Protein AF-A0A9D9Q438-F1 (afdb_monomer)

Secondary structure (DSSP, 8-state):
---EEEE-SSEEEEEEPTT-BSS--SSS-BHHHHHHHHHHHTT-----EESS---TT--EEEEEESSHHHHHHHHHHHHHT----------SS--SSSEEEEEEEEEEETTTTEEEEE-TT-TT-EEEEEEEE----

Mean predicted aligned error: 6.04 Å

Foldseek 3Di:
DAQFPDDDQWKTKGWQDAQAWDADDPDCRHRLNVNLVVQVVVVHQSQWAFLDTDDNRDTGIGMITRDPVSSVVSNVCCVPVNDPDDDDDDDPDDDPDQKDKDKFWWAQDPVVRDIDTDDPPPPRTDIDIDIDGHDDD

pLDDT: mean 89.6, std 8.96, range [40.0, 97.81]

Solvent-accessible surface area (backbone atoms only — not comparable to full-atom values): 8268 Å² total; per-residue (Å²): 134,83,41,71,75,48,72,62,87,48,38,33,36,30,53,38,52,62,72,32,33,47,51,84,56,95,59,67,66,13,46,51,53,52,43,28,55,56,30,48,77,71,75,41,87,56,59,71,33,69,43,61,77,56,55,38,80,45,58,44,84,41,57,30,13,47,41,73,67,39,22,55,54,49,33,46,44,47,73,76,75,48,69,97,77,87,80,91,78,92,70,91,78,79,76,94,52,60,56,51,70,52,73,48,27,36,25,76,40,80,89,76,74,39,78,39,85,44,54,88,85,40,90,76,39,42,85,44,79,43,80,45,78,57,84,85,135

Radius of gyration: 17.48 Å; Cα contacts (8 Å, |Δi|>4): 219; chains: 1; bounding box: 44×29×45 Å

Nearest PDB structures (foldseek):
  1xpi-assembly2_B  TM=7.329E-01  e=2.250E-06  Escherichia coli
  2i82-assembly2_B  TM=7.456E-01  e=2.057E-05  Escherichia coli
  7aoi-assembly1_XP  TM=6.850E-01  e=1.003E-05  Trypanosoma brucei
  7am2-assembly1_BZ  TM=7.126E-01  e=1.034E-04  Leishmania tarentolae
  5vbb-assembly1_A  TM=7.786E-01  e=4.895E-04  Homo sapiens

Structure (mmCIF, N/CA/C/O backbone):
data_AF-A0A9D9Q438-F1
#
_entry.id   AF-A0A9D9Q438-F1
#
loop_
_atom_site.group_PDB
_atom_site.id
_atom_site.type_symbol
_atom_site.label_atom_id
_atom_site.label_alt_id
_atom_site.label_comp_id
_atom_site.label_asym_id
_atom_site.label_entity_id
_atom_site.label_seq_id
_atom_site.pdbx_PDB_ins_code
_atom_site.Cartn_x
_atom_site.Cartn_y
_atom_site.Cartn_z
_atom_site.occupancy
_atom_site.B_iso_or_equiv
_atom_site.auth_seq_id
_atom_site.auth_comp_id
_atom_site.auth_asym_id
_atom_site.auth_atom_id
_atom_site.pdbx_PDB_model_num
ATOM 1 N N . MET A 1 1 ? -15.100 14.180 0.410 1.00 69.12 1 MET A N 1
ATOM 2 C CA . MET A 1 1 ? -14.838 13.137 -0.605 1.00 69.12 1 MET A CA 1
ATOM 3 C C . MET A 1 1 ? -14.527 11.857 0.153 1.00 69.12 1 MET A C 1
ATOM 5 O O . MET A 1 1 ? -13.768 11.949 1.107 1.00 69.12 1 MET A O 1
ATOM 9 N N . SER A 1 2 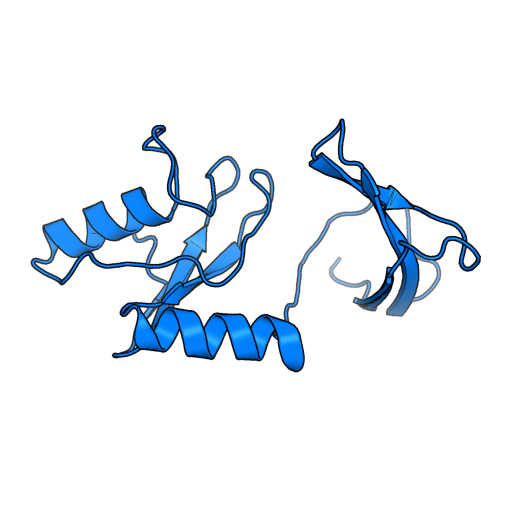? -15.168 10.735 -0.177 1.00 90.12 2 SER A N 1
ATOM 10 C CA . SER A 1 2 ? -14.919 9.451 0.500 1.00 90.12 2 SER A CA 1
ATOM 11 C C . SER A 1 2 ? -13.649 8.807 -0.057 1.00 90.12 2 SER A C 1
ATOM 13 O O . SER A 1 2 ? -13.426 8.848 -1.268 1.00 90.12 2 SER A O 1
ATOM 15 N N . TYR A 1 3 ? -12.812 8.248 0.817 1.00 96.00 3 TYR A N 1
ATOM 16 C CA . TYR A 1 3 ? -11.650 7.446 0.423 1.00 96.00 3 TYR A CA 1
ATOM 17 C C . TYR A 1 3 ? -11.996 5.959 0.368 1.00 96.00 3 TYR A C 1
ATOM 19 O O . TYR A 1 3 ? -11.281 5.184 -0.263 1.00 96.00 3 TYR A O 1
ATOM 27 N N . THR A 1 4 ? -13.082 5.546 1.019 1.00 97.19 4 THR A N 1
ATOM 28 C CA . THR A 1 4 ? -13.526 4.154 1.066 1.00 97.19 4 THR A CA 1
ATOM 29 C C . THR A 1 4 ? -14.286 3.784 -0.208 1.00 97.19 4 THR A C 1
ATOM 31 O O . THR A 1 4 ? -15.350 4.322 -0.488 1.00 97.19 4 THR A O 1
ATOM 34 N N . VAL A 1 5 ? -13.768 2.818 -0.967 1.00 97.50 5 VAL A N 1
ATOM 35 C CA . VAL A 1 5 ? -14.407 2.297 -2.189 1.00 97.50 5 VAL A CA 1
ATOM 36 C C . VAL A 1 5 ? -15.319 1.114 -1.869 1.00 97.50 5 VAL A C 1
ATOM 38 O O . VAL A 1 5 ? -16.444 1.037 -2.350 1.00 97.50 5 VAL A O 1
ATOM 41 N N . ALA A 1 6 ? -14.839 0.179 -1.047 1.00 96.75 6 ALA A N 1
ATOM 42 C CA . ALA A 1 6 ? -15.590 -0.996 -0.612 1.00 96.75 6 ALA A CA 1
ATOM 43 C C . ALA A 1 6 ? -15.044 -1.504 0.725 1.00 96.75 6 ALA A C 1
ATOM 45 O O . ALA A 1 6 ? -13.882 -1.275 1.054 1.00 96.75 6 ALA A O 1
ATOM 46 N N . LYS A 1 7 ? -15.853 -2.226 1.501 1.00 96.25 7 LYS A N 1
ATOM 47 C CA . LYS A 1 7 ? -15.397 -2.859 2.746 1.00 96.25 7 LYS A CA 1
ATOM 48 C C . LYS A 1 7 ? -16.189 -4.115 3.072 1.00 96.25 7 LYS A C 1
ATOM 50 O O . LYS A 1 7 ? -17.379 -4.205 2.791 1.00 96.25 7 LYS A O 1
ATOM 55 N N . CYS A 1 8 ? -15.524 -5.059 3.720 1.00 95.44 8 CYS A N 1
ATOM 56 C CA . CYS A 1 8 ? -16.123 -6.236 4.337 1.00 95.44 8 CYS A CA 1
ATOM 57 C C . CYS A 1 8 ? -15.611 -6.366 5.779 1.00 95.44 8 CYS A C 1
ATOM 59 O O . CYS A 1 8 ? -15.021 -5.431 6.323 1.00 95.44 8 CYS A O 1
ATOM 61 N N . ARG A 1 9 ? -15.844 -7.506 6.437 1.00 93.81 9 ARG A N 1
ATOM 62 C CA . ARG A 1 9 ? -15.374 -7.733 7.813 1.00 93.81 9 ARG A CA 1
ATOM 63 C C . ARG A 1 9 ? -13.845 -7.723 7.931 1.00 93.81 9 ARG A C 1
ATOM 65 O O . ARG A 1 9 ? -13.324 -7.209 8.912 1.00 93.81 9 ARG A O 1
ATOM 72 N N . GLU A 1 10 ? -13.139 -8.291 6.955 1.00 95.25 10 GLU A N 1
ATOM 73 C CA . GLU A 1 10 ? -11.685 -8.502 7.034 1.00 95.25 10 GLU A CA 1
ATOM 74 C C . GLU A 1 10 ? -10.869 -7.407 6.330 1.00 95.25 10 GLU A C 1
ATOM 76 O O . GLU A 1 10 ? -9.746 -7.124 6.750 1.00 95.25 10 GLU A O 1
ATOM 81 N N . ALA A 1 11 ? -11.427 -6.766 5.299 1.00 96.44 11 ALA A N 1
ATOM 82 C CA . ALA A 1 11 ? -10.705 -5.845 4.425 1.00 96.44 11 ALA A CA 1
ATOM 83 C C . ALA A 1 11 ? -11.511 -4.584 4.083 1.00 96.44 11 ALA A C 1
ATOM 85 O O . ALA A 1 11 ? -12.744 -4.576 4.108 1.00 96.44 11 ALA A O 1
ATOM 86 N N . LEU A 1 12 ? -10.788 -3.527 3.730 1.00 97.81 12 LEU A N 1
ATOM 87 C CA . LEU A 1 12 ? -11.287 -2.269 3.197 1.00 97.81 12 LEU A CA 1
ATOM 88 C C . LEU A 1 12 ? -10.458 -1.903 1.962 1.00 97.81 12 LEU A C 1
ATOM 90 O O . LEU A 1 12 ? -9.230 -1.938 1.996 1.00 97.81 12 LEU A O 1
ATOM 94 N N . ILE A 1 13 ? -11.136 -1.554 0.876 1.00 97.31 13 ILE A N 1
ATOM 95 C CA . ILE A 1 13 ? -10.539 -1.036 -0.351 1.00 97.31 13 ILE A CA 1
ATOM 96 C C . ILE A 1 13 ? -10.621 0.484 -0.293 1.00 97.31 13 ILE A C 1
ATOM 98 O O . ILE A 1 13 ? -11.718 1.044 -0.270 1.00 97.31 13 ILE A O 1
ATOM 102 N N . ALA A 1 14 ? -9.468 1.140 -0.252 1.00 97.44 14 ALA A N 1
ATOM 103 C CA . ALA A 1 14 ? -9.347 2.589 -0.232 1.00 97.44 14 ALA A CA 1
ATOM 104 C C . ALA A 1 14 ? -8.834 3.105 -1.579 1.00 97.44 14 ALA A C 1
ATOM 106 O O . ALA A 1 14 ? -7.963 2.492 -2.193 1.00 97.44 14 ALA A O 1
ATOM 107 N N . TYR A 1 15 ? -9.320 4.260 -2.019 1.00 97.69 15 TYR A N 1
ATOM 108 C CA . TYR A 1 15 ? -8.707 5.020 -3.099 1.00 97.69 15 TYR A CA 1
ATOM 109 C C . TYR A 1 15 ? -7.657 5.969 -2.512 1.00 97.69 15 TYR A C 1
ATOM 111 O O . TYR A 1 15 ? -7.994 6.954 -1.854 1.00 97.69 15 TYR A O 1
ATOM 119 N N . LYS A 1 16 ? -6.372 5.677 -2.744 1.00 96.94 16 LYS A N 1
ATOM 120 C CA . LYS A 1 16 ? -5.251 6.534 -2.348 1.00 96.94 16 LYS A CA 1
ATOM 121 C C . LYS A 1 16 ? -5.031 7.631 -3.397 1.00 96.94 16 LYS A C 1
ATOM 123 O O . LYS A 1 16 ? -4.744 7.297 -4.547 1.00 96.94 16 LYS A O 1
ATOM 128 N N . PRO A 1 17 ? -5.074 8.922 -3.032 1.00 96.50 17 PRO A N 1
ATOM 129 C CA . PRO A 1 17 ? -4.692 10.002 -3.939 1.00 96.50 17 PRO A CA 1
ATOM 130 C C . PRO A 1 17 ? -3.178 10.074 -4.199 1.00 96.50 17 PRO A C 1
ATOM 132 O O . PRO A 1 17 ? -2.353 9.510 -3.466 1.00 96.50 17 PRO A O 1
ATOM 135 N N . VAL A 1 18 ? -2.809 10.835 -5.231 1.00 95.31 18 VAL A N 1
ATOM 136 C CA . VAL A 1 18 ? -1.419 11.247 -5.479 1.00 95.31 18 VAL A CA 1
ATOM 137 C C . VAL A 1 18 ? -0.932 12.122 -4.318 1.00 95.31 18 VAL A C 1
ATOM 139 O O . VAL A 1 18 ? -1.679 12.937 -3.785 1.00 95.31 18 VAL A O 1
ATOM 142 N N . GLY A 1 19 ? 0.322 11.949 -3.904 1.00 94.44 19 GLY A N 1
ATOM 143 C CA . GLY A 1 19 ? 0.958 12.736 -2.842 1.00 94.44 19 GLY A CA 1
ATOM 144 C C . GLY A 1 19 ? 0.745 12.198 -1.423 1.00 94.44 19 GLY A C 1
ATOM 145 O O . GLY A 1 19 ? 1.463 12.624 -0.516 1.00 94.44 19 GLY A O 1
ATOM 146 N N . VAL A 1 20 ? -0.165 11.236 -1.241 1.00 95.44 20 VAL A N 1
ATOM 147 C CA . VAL A 1 20 ? -0.537 10.639 0.056 1.00 95.44 20 VAL A CA 1
ATOM 148 C C . VAL A 1 20 ? 0.297 9.386 0.346 1.00 95.44 20 VAL A C 1
ATOM 150 O O . VAL A 1 20 ? 0.552 8.581 -0.556 1.00 95.44 20 VAL A O 1
ATOM 153 N N . LEU A 1 21 ? 0.723 9.188 1.596 1.00 95.50 21 LEU A N 1
ATOM 154 C CA . LEU A 1 21 ? 1.451 7.983 2.019 1.00 95.50 21 LEU A CA 1
ATOM 155 C C . LEU A 1 21 ? 0.519 6.769 2.190 1.00 95.50 21 LEU A C 1
ATOM 157 O O . LEU A 1 21 ? -0.639 6.905 2.575 1.00 95.50 21 LEU A O 1
ATOM 161 N N . SER A 1 22 ? 1.022 5.565 1.897 1.00 94.06 22 SER A N 1
ATOM 162 C CA . SER A 1 22 ? 0.250 4.311 2.028 1.00 94.06 22 SER A CA 1
ATOM 163 C C . SER A 1 22 ? 0.266 3.712 3.436 1.00 94.06 22 SER A C 1
ATOM 165 O O . SER A 1 22 ? -0.610 2.928 3.794 1.00 94.06 22 SER A O 1
ATOM 167 N N . GLU A 1 23 ? 1.299 4.029 4.207 1.00 90.50 23 GLU A N 1
ATOM 168 C CA . GLU A 1 23 ? 1.547 3.480 5.537 1.00 90.50 23 GLU A CA 1
ATOM 169 C C . GLU A 1 23 ? 1.263 4.545 6.586 1.00 90.50 23 GLU A C 1
ATOM 171 O O . GLU A 1 23 ? 1.333 5.742 6.300 1.00 90.50 23 GLU A O 1
ATOM 176 N N . HIS A 1 24 ? 0.952 4.099 7.799 1.00 85.69 24 HIS A N 1
ATOM 177 C CA . HIS A 1 24 ? 0.823 5.005 8.926 1.00 85.69 24 HIS A CA 1
ATOM 178 C C . HIS A 1 24 ? 2.173 5.672 9.219 1.00 85.69 24 HIS A C 1
ATOM 180 O O . HIS A 1 24 ? 3.211 5.010 9.263 1.00 85.69 24 HIS A O 1
ATOM 186 N N . SER A 1 25 ? 2.145 6.983 9.418 1.00 83.62 25 SER A N 1
ATOM 187 C CA . SER A 1 25 ? 3.300 7.810 9.757 1.00 83.62 25 SER A CA 1
ATOM 188 C C . SER A 1 25 ? 2.882 8.887 10.750 1.00 83.62 25 SER A C 1
ATOM 190 O O . SER A 1 25 ? 1.691 9.148 10.900 1.00 83.62 25 SER A O 1
ATOM 192 N N . GLU A 1 26 ? 3.857 9.547 11.376 1.00 81.44 26 GLU A N 1
ATOM 193 C CA . GLU A 1 26 ? 3.608 10.732 12.213 1.00 81.44 26 GLU A CA 1
ATOM 194 C C . GLU A 1 26 ? 2.925 11.864 11.423 1.00 81.44 26 GLU A C 1
ATOM 196 O O . GLU A 1 26 ? 2.114 12.602 11.972 1.00 81.44 26 GLU A O 1
ATOM 201 N N . ASP A 1 27 ? 3.200 11.963 10.116 1.00 81.06 27 ASP A N 1
ATOM 202 C CA . ASP A 1 27 ? 2.442 12.815 9.196 1.00 81.06 27 ASP A CA 1
ATOM 203 C C . ASP A 1 27 ? 1.029 12.243 8.983 1.00 81.06 27 ASP A C 1
ATOM 205 O O . ASP A 1 27 ? 0.864 11.102 8.532 1.00 81.06 27 ASP A O 1
ATOM 209 N N . GLU A 1 28 ? 0.003 13.048 9.269 1.00 85.19 28 GLU A N 1
ATOM 210 C CA . GLU A 1 28 ? -1.403 12.687 9.071 1.00 85.19 28 GLU A CA 1
ATOM 211 C C . GLU A 1 28 ? -1.806 12.571 7.594 1.00 85.19 28 GLU A 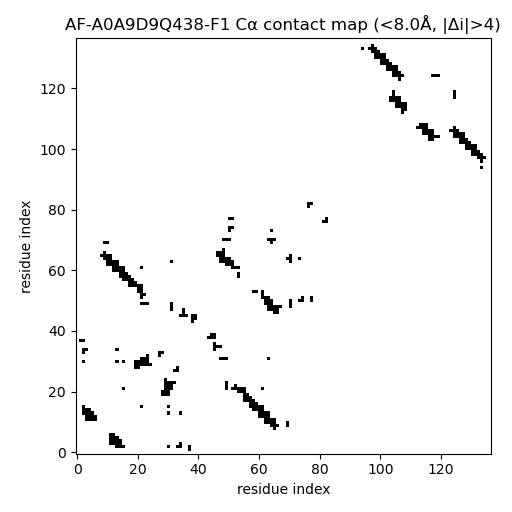C 1
ATOM 213 O O . GLU A 1 28 ? -2.889 12.058 7.297 1.00 85.19 28 GLU A O 1
ATOM 218 N N . ASN A 1 29 ? -0.959 13.011 6.658 1.00 91.56 29 ASN A N 1
ATOM 219 C CA . ASN A 1 29 ? -1.186 12.889 5.220 1.00 91.56 29 ASN A CA 1
ATOM 220 C C . ASN A 1 29 ? -0.881 11.474 4.690 1.00 91.56 29 ASN A C 1
ATOM 222 O O . ASN A 1 29 ? -0.105 11.254 3.749 1.00 91.56 29 ASN A O 1
ATOM 226 N N . ASN A 1 30 ? -1.530 10.491 5.304 1.00 95.38 30 ASN A N 1
ATOM 227 C CA . ASN A 1 30 ? -1.483 9.095 4.920 1.00 95.38 30 ASN A CA 1
ATOM 228 C C . ASN A 1 30 ? -2.898 8.515 4.823 1.00 95.38 30 ASN A C 1
ATOM 230 O O . ASN A 1 30 ? -3.827 8.936 5.512 1.00 95.38 30 ASN A O 1
ATOM 234 N N . ILE A 1 31 ? -3.068 7.529 3.951 1.00 96.31 31 ILE A N 1
ATOM 235 C CA . ILE A 1 31 ? -4.378 6.957 3.637 1.00 96.31 31 ILE A CA 1
ATOM 236 C C . ILE A 1 31 ? -5.037 6.279 4.839 1.00 96.31 31 ILE A C 1
ATOM 238 O O . ILE A 1 31 ? -6.258 6.312 4.946 1.00 96.31 31 ILE A O 1
ATOM 242 N N . VAL A 1 32 ? -4.250 5.714 5.760 1.00 96.38 32 VAL A N 1
ATOM 243 C CA . VAL A 1 32 ? -4.774 5.078 6.974 1.00 96.38 32 VAL A CA 1
ATOM 244 C C . VAL A 1 32 ? -5.457 6.137 7.834 1.00 96.38 32 VAL A C 1
ATOM 246 O O . VAL A 1 32 ? -6.640 6.006 8.122 1.00 96.38 32 VAL A O 1
ATOM 249 N N . SER A 1 33 ? -4.768 7.237 8.150 1.00 95.62 33 SER A N 1
ATOM 250 C CA . SER A 1 33 ? -5.328 8.350 8.924 1.00 95.62 33 SER A CA 1
ATOM 251 C C . SER A 1 33 ? -6.543 8.984 8.241 1.00 95.62 33 SER A C 1
ATOM 253 O O . SER A 1 33 ? -7.529 9.291 8.911 1.00 95.62 33 SER A O 1
ATOM 255 N N . LEU A 1 34 ? -6.512 9.147 6.914 1.00 95.94 34 LEU A N 1
ATOM 256 C CA . LEU A 1 34 ? -7.634 9.702 6.150 1.00 95.94 34 LEU A CA 1
ATOM 257 C C . LEU A 1 34 ? -8.883 8.809 6.215 1.00 95.94 34 LEU A C 1
ATOM 259 O O . LEU A 1 34 ? -9.975 9.307 6.492 1.00 95.94 34 LEU A O 1
ATOM 263 N N . VAL A 1 35 ? -8.729 7.495 6.028 1.00 96.75 35 VAL A N 1
ATOM 264 C CA . VAL A 1 35 ? -9.845 6.543 6.138 1.00 96.75 35 VAL A CA 1
ATOM 265 C C . VAL A 1 35 ? -10.316 6.425 7.591 1.00 96.75 35 VAL A C 1
ATOM 267 O O . VAL A 1 35 ? -11.517 6.382 7.837 1.00 96.75 35 VAL A O 1
ATOM 270 N N . CYS A 1 36 ? -9.416 6.436 8.578 1.00 95.62 36 CYS A N 1
ATOM 271 C CA . CYS A 1 36 ? -9.801 6.413 9.991 1.00 95.62 36 CYS A CA 1
ATOM 272 C C . CYS A 1 36 ? -10.645 7.633 10.382 1.00 95.62 36 CYS A C 1
ATOM 274 O O . CYS A 1 36 ? -11.622 7.477 11.110 1.00 95.62 36 CYS A O 1
ATOM 276 N N . LYS A 1 37 ? -10.316 8.830 9.876 1.00 95.62 37 LYS A N 1
ATOM 277 C CA . LYS A 1 37 ? -11.136 10.039 10.073 1.00 95.62 37 LYS A CA 1
ATOM 278 C C . LYS A 1 37 ? -12.538 9.866 9.480 1.00 95.62 37 LYS A C 1
ATOM 280 O O . LYS A 1 37 ? -13.519 10.203 10.138 1.00 95.62 37 LYS A O 1
ATOM 285 N N . GLU A 1 38 ? -12.634 9.297 8.277 1.00 95.62 38 GLU A N 1
ATOM 286 C CA . GLU A 1 38 ? -13.913 8.990 7.627 1.00 95.62 38 GLU A CA 1
ATOM 287 C C . GLU A 1 38 ? -14.747 7.991 8.447 1.00 95.62 38 GLU A C 1
ATOM 289 O O . GLU A 1 38 ? -15.905 8.262 8.758 1.00 95.62 38 GLU A O 1
ATOM 294 N N . LEU A 1 39 ? -14.154 6.867 8.859 1.00 96.06 39 LEU A N 1
ATOM 295 C CA . LEU A 1 39 ? -14.831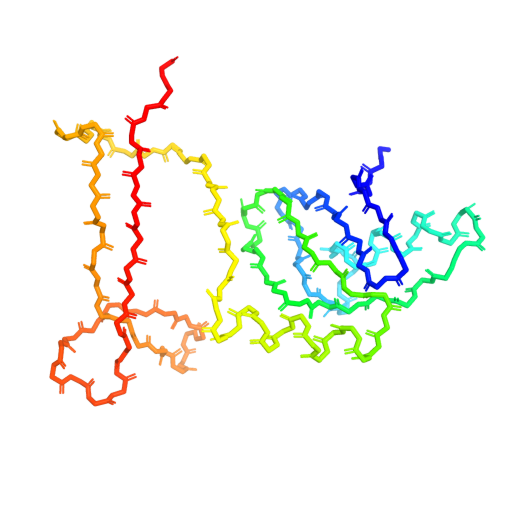 5.843 9.661 1.00 96.06 39 LEU A CA 1
ATOM 296 C C . LEU A 1 39 ? -15.251 6.371 11.039 1.00 96.06 39 LEU A C 1
ATOM 298 O O . LEU A 1 39 ? -16.361 6.090 11.484 1.00 96.06 39 LEU A O 1
ATOM 302 N N . SER A 1 40 ? -14.414 7.184 11.690 1.00 96.44 40 SER A N 1
ATOM 303 C CA . SER A 1 40 ? -14.739 7.794 12.984 1.00 96.44 40 SER A CA 1
ATOM 304 C C . SER A 1 40 ? -15.958 8.709 12.893 1.00 96.44 40 SER A C 1
ATOM 306 O O . SER A 1 40 ? -16.783 8.702 13.803 1.00 96.44 40 SER A O 1
ATOM 308 N N . ALA A 1 41 ? -16.098 9.476 11.806 1.00 96.38 41 ALA A N 1
ATOM 309 C CA . ALA A 1 41 ? -17.257 10.344 11.592 1.00 96.38 41 ALA A CA 1
ATOM 310 C C . ALA A 1 41 ? -18.563 9.548 11.403 1.00 96.38 41 ALA A C 1
ATOM 312 O O . ALA A 1 41 ? -19.646 10.065 11.662 1.00 96.38 41 ALA A O 1
ATOM 313 N N . LEU A 1 42 ? -18.451 8.282 10.989 1.00 95.06 42 LEU A N 1
ATOM 314 C CA . LEU A 1 42 ? -19.556 7.333 10.847 1.00 95.06 42 LEU A CA 1
ATOM 315 C C . LEU A 1 42 ? -19.779 6.471 12.104 1.00 95.06 42 LEU A C 1
ATOM 317 O O . LEU A 1 42 ? -20.670 5.625 12.108 1.00 95.06 42 LEU A O 1
ATOM 321 N N . GLY A 1 43 ? -18.981 6.654 13.163 1.00 96.19 43 GLY A N 1
ATOM 322 C CA . GLY A 1 43 ? -19.040 5.823 14.370 1.00 96.19 43 GLY A CA 1
ATOM 323 C C . GLY A 1 43 ? -18.553 4.385 14.157 1.00 96.19 43 GLY A C 1
ATOM 324 O O . GLY A 1 43 ? -18.942 3.483 14.898 1.00 96.19 43 GLY A O 1
ATOM 325 N N . GLU A 1 44 ? -17.724 4.146 13.141 1.00 95.00 44 GLU A N 1
ATOM 326 C CA . GLU A 1 44 ? -17.209 2.822 12.803 1.00 95.00 44 GLU A CA 1
ATOM 327 C C . GLU A 1 44 ? -15.819 2.540 13.397 1.00 95.00 44 GLU A C 1
ATOM 329 O O . GLU A 1 44 ? -15.048 3.467 13.652 1.00 95.00 44 GLU A O 1
ATOM 334 N N . PRO A 1 45 ? -15.446 1.254 13.568 1.00 93.19 45 PRO A N 1
ATOM 335 C CA . PRO A 1 45 ? -14.106 0.879 14.009 1.00 93.19 45 PRO A CA 1
ATOM 336 C C . PRO A 1 45 ? -13.019 1.413 13.070 1.00 93.19 45 PRO A C 1
ATOM 338 O O . PRO A 1 45 ? -13.043 1.147 11.868 1.00 93.19 45 PRO A O 1
ATOM 341 N N . THR A 1 46 ? -12.036 2.106 13.641 1.00 94.81 46 THR A N 1
ATOM 342 C CA . THR A 1 46 ? -10.929 2.774 12.933 1.00 94.81 46 THR A CA 1
ATOM 343 C C . THR A 1 46 ? -9.630 1.966 12.941 1.00 94.81 46 THR A C 1
ATOM 345 O O . THR A 1 46 ? -8.570 2.467 12.577 1.00 94.81 46 THR A O 1
ATOM 348 N N . GLU A 1 47 ? -9.681 0.705 13.365 1.00 94.06 47 GLU A N 1
ATOM 349 C CA . GLU A 1 47 ? -8.504 -0.155 13.395 1.00 94.06 47 GLU A CA 1
ATOM 350 C C . GLU A 1 47 ? -8.203 -0.675 11.981 1.00 94.06 47 GLU A C 1
ATOM 352 O O . GLU A 1 47 ? -8.912 -1.531 11.446 1.00 94.06 47 GLU A O 1
ATOM 357 N N . LEU A 1 48 ? -7.162 -0.123 11.354 1.00 96.31 48 LEU A N 1
ATOM 358 C CA . LEU A 1 48 ? -6.758 -0.443 9.988 1.00 96.31 48 LEU A CA 1
ATOM 359 C C . LEU A 1 48 ? -5.265 -0.764 9.916 1.00 96.31 48 LEU A C 1
ATOM 361 O O . LEU A 1 48 ? -4.441 -0.150 10.589 1.00 96.31 48 LEU A O 1
ATOM 365 N N . TYR A 1 49 ? -4.922 -1.715 9.054 1.00 96.00 49 TYR A N 1
ATOM 366 C CA . TYR A 1 49 ? -3.574 -2.248 8.896 1.00 96.00 49 TYR A CA 1
ATOM 367 C C . TYR A 1 49 ? -3.174 -2.268 7.424 1.00 96.00 49 TYR A C 1
ATOM 369 O O . TYR A 1 49 ? -3.912 -2.774 6.576 1.00 96.00 49 TYR A O 1
ATOM 377 N N . THR A 1 50 ? -1.985 -1.759 7.111 1.00 95.12 50 THR A N 1
ATOM 378 C CA . THR A 1 50 ? -1.454 -1.788 5.745 1.00 95.12 50 THR A CA 1
ATOM 379 C C . THR A 1 50 ? -1.063 -3.216 5.351 1.00 95.12 50 THR A C 1
ATOM 381 O O . THR A 1 50 ? -0.276 -3.860 6.041 1.00 95.12 50 THR A O 1
ATOM 384 N N . VAL A 1 51 ? -1.598 -3.703 4.227 1.00 94.19 51 VAL A N 1
ATOM 385 C CA . VAL A 1 51 ? -1.272 -5.026 3.649 1.00 94.19 51 VAL A CA 1
ATOM 386 C C . VAL A 1 51 ? -0.197 -4.910 2.566 1.00 94.19 51 VAL A C 1
ATOM 388 O O . VAL A 1 51 ? 0.705 -5.736 2.455 1.00 94.19 51 VAL A O 1
ATOM 391 N N . HIS A 1 52 ? -0.292 -3.868 1.746 1.00 92.25 52 HIS A N 1
ATOM 392 C CA . HIS A 1 52 ? 0.682 -3.524 0.717 1.00 92.25 52 HIS A CA 1
ATOM 393 C C . HIS A 1 52 ? 0.741 -2.004 0.577 1.00 92.25 52 HIS A C 1
ATOM 395 O O . HIS A 1 52 ? -0.086 -1.293 1.139 1.00 92.25 52 HIS A O 1
ATOM 401 N N . ARG A 1 53 ? 1.700 -1.499 -0.200 1.00 92.56 53 ARG A N 1
ATOM 402 C CA . ARG A 1 53 ? 1.866 -0.064 -0.450 1.00 92.56 53 ARG A CA 1
ATOM 403 C C . ARG A 1 53 ? 1.711 0.279 -1.924 1.00 92.56 53 ARG A C 1
ATOM 405 O O . ARG A 1 53 ? 2.030 -0.527 -2.798 1.00 92.56 53 ARG A O 1
ATOM 412 N N . LEU A 1 54 ? 1.241 1.494 -2.169 1.00 93.38 54 LEU A N 1
ATOM 413 C CA . LEU A 1 54 ? 1.450 2.248 -3.399 1.00 93.38 54 LEU A CA 1
ATOM 414 C C . LEU A 1 54 ? 2.485 3.344 -3.122 1.00 93.38 54 LEU A C 1
ATOM 416 O O . LEU A 1 54 ? 2.560 3.868 -2.003 1.00 93.38 54 LEU A O 1
ATOM 420 N N . ASP A 1 55 ? 3.274 3.715 -4.124 1.00 91.62 55 ASP A N 1
ATOM 421 C CA . ASP A 1 55 ? 4.209 4.825 -3.966 1.00 91.62 55 ASP A CA 1
ATOM 422 C C . ASP A 1 55 ? 3.464 6.142 -3.744 1.00 91.62 55 ASP A C 1
ATOM 424 O O . ASP A 1 55 ? 2.297 6.310 -4.115 1.00 91.62 55 ASP A O 1
ATOM 428 N N . ARG A 1 56 ? 4.140 7.109 -3.118 1.00 92.50 56 ARG A N 1
ATOM 429 C CA . ARG A 1 56 ? 3.533 8.403 -2.783 1.00 92.50 56 ARG A CA 1
ATOM 430 C C . ARG A 1 56 ? 2.960 9.095 -4.024 1.00 92.50 56 ARG A C 1
ATOM 432 O O . ARG A 1 56 ? 1.858 9.628 -3.958 1.00 92.50 56 ARG A O 1
ATOM 439 N N . ALA A 1 57 ? 3.663 9.028 -5.153 1.00 93.38 57 ALA A N 1
ATOM 440 C CA . ALA A 1 57 ? 3.241 9.622 -6.423 1.00 93.38 57 ALA A CA 1
ATOM 441 C C . ALA A 1 57 ? 2.170 8.811 -7.183 1.00 93.38 57 ALA A C 1
ATOM 443 O O . ALA A 1 57 ? 1.631 9.299 -8.168 1.00 93.38 57 ALA A O 1
ATOM 444 N N . VAL A 1 58 ? 1.839 7.597 -6.737 1.00 94.81 58 VAL A N 1
ATOM 445 C CA . VAL A 1 58 ? 0.861 6.725 -7.402 1.00 94.81 58 VAL A CA 1
ATOM 446 C C . VAL A 1 58 ? -0.502 6.889 -6.741 1.00 94.81 58 VAL A C 1
ATOM 448 O O . VAL A 1 58 ? -0.618 6.734 -5.525 1.00 94.81 58 VAL A O 1
ATOM 451 N N . SER A 1 59 ? -1.540 7.172 -7.525 1.00 96.25 59 SER A N 1
ATOM 452 C CA . SER A 1 59 ? -2.931 7.047 -7.080 1.00 96.25 59 SER A CA 1
ATOM 453 C C . SER A 1 59 ? -3.507 5.676 -7.412 1.00 96.25 59 SER A C 1
ATOM 455 O O . SER A 1 59 ? -3.041 5.012 -8.335 1.00 96.25 59 SER A O 1
ATOM 457 N N . GLY A 1 60 ? -4.551 5.264 -6.697 1.00 96.50 60 GLY A N 1
ATOM 458 C CA . GLY A 1 60 ? -5.310 4.065 -7.044 1.00 96.50 60 GLY A CA 1
ATOM 459 C C . GLY A 1 60 ? -5.790 3.279 -5.836 1.00 96.50 60 GLY A C 1
ATOM 460 O O . GLY A 1 60 ? -5.864 3.798 -4.724 1.00 96.50 60 GLY A O 1
ATOM 461 N N . LEU A 1 61 ? -6.135 2.016 -6.072 1.00 96.50 61 LEU A N 1
ATOM 462 C CA . LEU A 1 61 ? -6.735 1.145 -5.068 1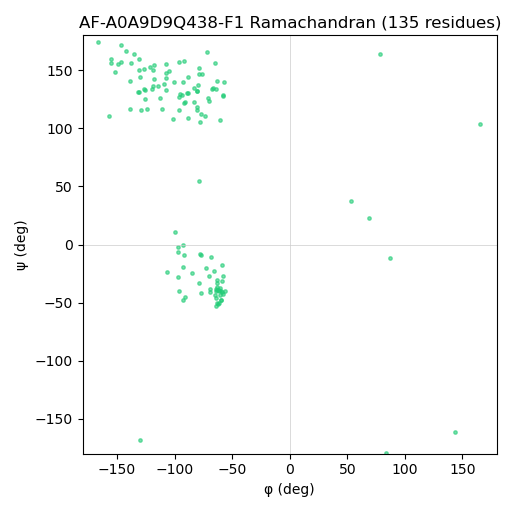.00 96.50 61 LEU A CA 1
ATOM 463 C C . LEU A 1 61 ? -5.681 0.558 -4.122 1.00 96.50 61 LEU A C 1
ATOM 465 O O . LEU A 1 61 ? -4.661 0.011 -4.547 1.00 96.50 61 LEU A O 1
ATOM 469 N N . LEU A 1 62 ? -5.960 0.647 -2.826 1.00 95.69 62 LEU A N 1
ATOM 470 C CA . LEU A 1 62 ? -5.152 0.099 -1.748 1.00 95.69 62 LEU A CA 1
ATOM 471 C C . LEU A 1 62 ? -6.014 -0.799 -0.862 1.00 95.69 62 LEU A C 1
ATOM 473 O O . LEU A 1 62 ? -7.096 -0.397 -0.438 1.00 95.69 62 LEU A O 1
ATOM 477 N N . VAL A 1 63 ? -5.519 -1.992 -0.543 1.00 96.19 63 VAL A N 1
ATOM 478 C CA . VAL A 1 63 ? -6.171 -2.886 0.414 1.00 96.19 63 VAL A CA 1
ATOM 479 C C . VAL A 1 63 ? -5.625 -2.627 1.816 1.00 96.19 63 VAL A C 1
ATOM 481 O O . VAL A 1 63 ? -4.423 -2.749 2.067 1.00 96.19 63 VAL A O 1
ATOM 484 N N . LEU A 1 64 ? -6.527 -2.305 2.740 1.00 97.06 64 LEU A N 1
ATOM 485 C CA . LEU A 1 64 ? -6.279 -2.222 4.176 1.00 97.06 64 LEU A CA 1
ATOM 486 C C . LEU A 1 64 ? -6.991 -3.385 4.873 1.00 97.06 64 LEU A C 1
ATOM 488 O O . LEU A 1 64 ? -8.131 -3.714 4.550 1.00 97.06 64 LEU A O 1
ATOM 492 N N . ALA A 1 65 ? -6.338 -4.011 5.844 1.00 97.62 65 ALA A N 1
ATOM 493 C CA . ALA A 1 65 ? -6.962 -5.020 6.690 1.00 97.62 65 ALA A CA 1
ATOM 494 C C . ALA A 1 65 ? -7.620 -4.362 7.906 1.00 97.62 65 ALA A C 1
ATOM 496 O O . ALA A 1 65 ? -7.088 -3.407 8.462 1.00 97.62 65 ALA A O 1
ATOM 497 N N . ARG A 1 66 ? -8.764 -4.893 8.344 1.00 96.88 66 ARG A N 1
ATOM 498 C CA . ARG A 1 66 ? -9.547 -4.346 9.471 1.00 96.88 66 ARG A CA 1
ATOM 499 C C . ARG A 1 66 ? -9.281 -5.034 10.810 1.00 96.88 66 ARG A C 1
ATOM 501 O O . ARG A 1 66 ? -9.883 -4.695 11.819 1.00 96.88 66 ARG A O 1
ATOM 508 N N . THR A 1 67 ? -8.424 -6.054 10.814 1.00 96.56 67 THR A N 1
ATOM 509 C CA . THR A 1 67 ? -7.984 -6.770 12.018 1.00 96.56 67 THR A CA 1
ATOM 510 C C . THR A 1 67 ? -6.537 -7.223 11.845 1.00 96.56 67 THR A C 1
ATOM 512 O O . THR A 1 67 ? -6.079 -7.432 10.718 1.00 96.56 67 THR A O 1
ATOM 515 N N . LYS A 1 68 ? -5.825 -7.465 12.954 1.00 96.06 68 LYS A N 1
ATOM 516 C CA . LYS A 1 68 ? -4.455 -8.015 12.922 1.00 96.06 68 LYS A CA 1
ATOM 517 C C . LYS A 1 68 ? -4.379 -9.377 12.227 1.00 96.06 68 LYS A C 1
ATOM 519 O O . LYS A 1 68 ? -3.450 -9.625 11.465 1.00 96.06 68 LYS A O 1
ATOM 524 N N . SER A 1 69 ? -5.361 -10.249 12.468 1.00 97.12 69 SER A N 1
ATOM 525 C CA . SER A 1 69 ? -5.410 -11.581 11.850 1.00 97.12 69 SER A CA 1
ATOM 526 C C . SER A 1 69 ? -5.595 -11.489 10.331 1.00 97.12 69 SER A C 1
ATOM 528 O O . SER A 1 69 ? -4.862 -12.133 9.580 1.00 97.12 69 SER A O 1
ATOM 530 N N . ALA A 1 70 ? -6.494 -10.612 9.868 1.00 97.19 70 ALA A N 1
ATOM 531 C CA . ALA A 1 70 ? -6.666 -10.350 8.442 1.00 97.19 70 ALA A CA 1
ATOM 532 C C . ALA A 1 70 ? -5.406 -9.734 7.818 1.00 97.19 70 ALA A C 1
ATOM 534 O O . ALA A 1 70 ? -5.033 -10.120 6.715 1.00 97.19 70 ALA A O 1
ATOM 535 N N . ALA A 1 71 ? -4.714 -8.838 8.529 1.00 96.62 71 ALA A N 1
ATOM 536 C CA . ALA A 1 71 ? -3.459 -8.255 8.059 1.00 96.62 71 ALA A CA 1
ATOM 537 C C . ALA A 1 71 ? -2.396 -9.336 7.825 1.00 96.62 71 ALA A C 1
ATOM 539 O O . ALA A 1 71 ? -1.805 -9.392 6.754 1.00 96.62 71 ALA A O 1
ATOM 540 N N . GLN A 1 72 ? -2.205 -10.248 8.783 1.00 96.06 72 GLN A N 1
ATOM 541 C CA . GLN A 1 72 ? -1.261 -11.362 8.644 1.00 96.06 72 GLN A CA 1
ATOM 542 C C . GLN A 1 72 ? -1.611 -12.265 7.455 1.00 96.06 72 GLN A C 1
ATOM 544 O O . GLN A 1 72 ? -0.742 -12.576 6.640 1.00 96.06 72 GLN A O 1
ATOM 549 N N . LYS A 1 73 ? -2.886 -12.650 7.330 1.00 95.00 73 LYS A N 1
ATOM 550 C CA . LYS A 1 73 ? -3.378 -13.505 6.242 1.00 95.00 73 LYS A CA 1
ATOM 551 C C . LYS A 1 73 ? -3.196 -12.845 4.874 1.00 95.00 73 LYS A C 1
ATOM 553 O O . LYS A 1 73 ? -2.632 -13.457 3.974 1.00 95.00 73 LYS A O 1
ATOM 558 N N . LEU A 1 74 ? -3.645 -11.601 4.717 1.00 94.75 74 LEU A N 1
ATOM 559 C CA . LEU A 1 74 ? -3.580 -10.891 3.441 1.00 94.75 74 LEU A CA 1
ATOM 560 C C . LEU A 1 74 ? -2.137 -10.553 3.055 1.00 94.75 74 LEU A C 1
ATOM 562 O O . LEU A 1 74 ? -1.774 -10.737 1.899 1.00 94.75 74 LEU A O 1
ATOM 566 N N . SER A 1 75 ? -1.290 -10.131 4.000 1.00 94.00 75 SER A N 1
ATOM 567 C CA . SER A 1 75 ? 0.126 -9.855 3.716 1.00 94.00 75 SER A CA 1
ATOM 568 C C . SER A 1 75 ? 0.871 -11.116 3.281 1.00 94.00 75 SER A C 1
ATOM 570 O O . SER A 1 75 ? 1.714 -11.055 2.386 1.00 94.00 75 SER A O 1
ATOM 572 N N . ARG A 1 76 ? 0.530 -12.271 3.867 1.00 92.62 76 ARG A N 1
ATOM 573 C CA . ARG A 1 76 ? 1.053 -13.569 3.433 1.00 92.62 76 ARG A CA 1
ATOM 574 C C . ARG A 1 76 ? 0.620 -13.901 2.005 1.00 92.62 76 ARG A C 1
ATOM 576 O O . ARG A 1 76 ? 1.484 -14.175 1.182 1.00 92.62 76 ARG A O 1
ATOM 583 N N . LEU A 1 77 ? -0.673 -13.789 1.692 1.00 91.19 77 LEU A N 1
ATOM 584 C CA . LEU A 1 77 ? -1.193 -14.030 0.338 1.00 91.19 77 LEU A CA 1
ATOM 585 C C . LEU A 1 77 ? -0.536 -13.108 -0.700 1.00 91.19 77 LEU A C 1
ATOM 587 O O . LEU A 1 77 ? -0.104 -13.568 -1.751 1.00 91.19 77 LEU A O 1
ATOM 591 N N . VAL A 1 78 ? -0.364 -11.821 -0.382 1.00 89.69 78 VAL A N 1
ATOM 592 C CA . VAL A 1 78 ? 0.357 -10.875 -1.252 1.00 89.69 78 VAL A CA 1
ATOM 593 C C . VAL A 1 78 ? 1.805 -11.303 -1.488 1.00 89.69 78 VAL A C 1
ATOM 595 O O . VAL A 1 78 ? 2.326 -11.091 -2.582 1.00 89.69 78 VAL A O 1
ATOM 598 N N . SER A 1 79 ? 2.470 -11.865 -0.478 1.00 86.38 79 SER A N 1
ATOM 599 C CA . SER A 1 79 ? 3.864 -12.294 -0.586 1.00 86.38 79 SER A CA 1
ATOM 600 C C . SER A 1 79 ? 4.040 -13.636 -1.301 1.00 86.38 79 SER A C 1
ATOM 602 O O . SER A 1 79 ? 5.082 -13.831 -1.921 1.00 86.38 79 SER A O 1
ATOM 604 N N . GLU A 1 80 ? 3.0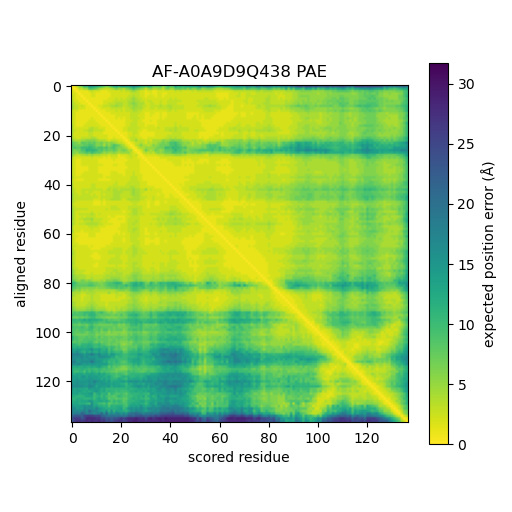89 -14.561 -1.163 1.00 87.12 80 GLU A N 1
ATOM 605 C CA . GLU A 1 80 ? 3.175 -15.927 -1.701 1.00 87.12 80 GLU A CA 1
ATOM 606 C C . GLU A 1 80 ? 2.552 -16.039 -3.100 1.00 87.12 80 GLU A C 1
ATOM 608 O O . GLU A 1 80 ? 3.180 -16.581 -4.006 1.00 87.12 80 GLU A O 1
ATOM 613 N N . GLU A 1 81 ? 1.347 -15.501 -3.290 1.00 81.06 81 GLU A N 1
ATOM 614 C CA . GLU A 1 81 ? 0.555 -15.643 -4.524 1.00 81.06 81 GLU A CA 1
ATOM 615 C C . GLU A 1 81 ? 0.532 -14.353 -5.354 1.00 81.06 81 GLU A C 1
ATOM 617 O O . GLU A 1 81 ? 0.350 -14.374 -6.572 1.00 81.06 81 GLU A O 1
ATOM 622 N N . GLY A 1 82 ? 0.757 -13.212 -4.699 1.00 79.12 82 GLY A N 1
ATOM 623 C CA . GLY A 1 82 ? 0.620 -11.900 -5.313 1.00 79.12 82 GLY A CA 1
ATOM 624 C C . GLY A 1 82 ? -0.837 -11.452 -5.433 1.00 79.12 82 GLY A C 1
ATOM 625 O O . GLY A 1 82 ? -1.786 -12.220 -5.320 1.00 79.12 82 GLY A O 1
ATOM 626 N N . PHE A 1 83 ? -1.021 -10.154 -5.667 1.00 83.88 83 PHE A N 1
ATOM 627 C CA . PHE A 1 83 ? -2.304 -9.611 -6.109 1.00 83.88 83 PHE A CA 1
ATOM 628 C C . PHE A 1 83 ? -2.257 -9.380 -7.613 1.00 83.88 83 PHE A C 1
ATOM 630 O O . PHE A 1 83 ? -1.268 -8.837 -8.118 1.00 83.88 83 PHE A O 1
ATOM 637 N N . GLY A 1 84 ? -3.357 -9.702 -8.295 1.00 85.81 84 GLY A N 1
ATOM 638 C CA . GLY A 1 84 ? -3.637 -9.153 -9.616 1.00 85.81 84 GLY A CA 1
ATOM 639 C C . GLY A 1 84 ? -3.735 -7.635 -9.492 1.00 85.81 84 GLY A C 1
ATOM 640 O O . GLY A 1 84 ? -4.667 -7.121 -8.878 1.00 85.81 84 GLY A O 1
ATOM 641 N N . LYS A 1 85 ? -2.718 -6.925 -9.984 1.00 87.69 85 LYS A N 1
ATOM 642 C CA . LYS A 1 85 ? -2.641 -5.465 -9.928 1.00 87.69 85 LYS A CA 1
ATOM 643 C C . LYS A 1 85 ? -2.454 -4.937 -11.333 1.00 87.69 85 LYS A C 1
ATOM 645 O O . LYS A 1 85 ? -1.428 -5.196 -11.958 1.00 87.69 85 LYS A O 1
ATOM 650 N N . GLU A 1 86 ? -3.438 -4.178 -11.781 1.00 90.94 86 GLU A N 1
ATOM 651 C CA . GLU A 1 86 ? -3.425 -3.495 -13.064 1.00 90.94 86 GLU A CA 1
ATOM 652 C C . GLU A 1 86 ? -3.232 -2.003 -12.820 1.00 90.94 86 GLU A C 1
ATOM 654 O O . GLU A 1 86 ? -3.857 -1.410 -11.938 1.00 90.94 86 GLU A O 1
ATOM 659 N N . TYR A 1 87 ? -2.313 -1.413 -13.577 1.00 90.62 87 TYR A N 1
ATOM 660 C CA . TYR A 1 87 ? -1.952 -0.009 -13.464 1.00 90.62 87 TYR A CA 1
ATOM 661 C C . TYR A 1 87 ? -2.064 0.635 -14.833 1.00 90.62 87 TYR A C 1
ATOM 663 O O . TYR A 1 87 ? -1.533 0.110 -15.809 1.00 90.62 87 TYR A O 1
ATOM 671 N N . LEU A 1 88 ? -2.699 1.801 -14.873 1.00 92.56 88 LEU A N 1
ATOM 672 C CA . LEU A 1 88 ? -2.597 2.695 -16.013 1.00 92.56 88 LEU A CA 1
ATOM 673 C C . LEU A 1 88 ? -1.396 3.617 -15.797 1.00 92.56 88 LEU A C 1
ATOM 675 O O . LEU A 1 88 ? -1.256 4.218 -14.730 1.00 92.56 88 LEU A O 1
ATOM 679 N N . ALA A 1 89 ? -0.534 3.718 -16.802 1.00 90.12 89 ALA A N 1
ATOM 680 C CA . ALA A 1 89 ? 0.641 4.573 -16.770 1.00 90.12 89 ALA A CA 1
ATOM 681 C C . ALA A 1 89 ? 0.814 5.275 -18.117 1.00 90.12 89 ALA A C 1
ATOM 683 O O . ALA A 1 89 ? 0.628 4.664 -19.167 1.00 90.12 89 ALA A O 1
ATOM 684 N N . LEU A 1 90 ? 1.205 6.547 -18.065 1.00 90.38 90 LEU A N 1
ATOM 685 C CA . LEU A 1 90 ? 1.706 7.268 -19.227 1.00 90.38 90 LEU A CA 1
ATOM 686 C C . LEU A 1 90 ? 3.220 7.054 -19.304 1.00 90.38 90 LEU A C 1
ATOM 688 O O . LEU A 1 90 ? 3.917 7.228 -18.303 1.00 90.38 90 LEU A O 1
ATOM 692 N N . VAL A 1 91 ? 3.713 6.670 -20.478 1.00 89.19 91 VAL A N 1
ATOM 693 C CA . VAL A 1 91 ? 5.135 6.408 -20.726 1.00 89.19 91 VAL A CA 1
ATOM 694 C C . VAL A 1 91 ? 5.679 7.369 -21.776 1.00 89.19 91 VAL A C 1
ATOM 696 O O . VAL A 1 91 ? 4.931 7.895 -22.597 1.00 89.19 91 VAL A O 1
ATOM 699 N N . GLU A 1 92 ? 6.985 7.612 -21.731 1.00 90.44 92 GLU A N 1
ATOM 700 C CA . GLU A 1 92 ? 7.681 8.356 -22.777 1.00 90.44 92 GLU A CA 1
ATOM 701 C C . GLU A 1 92 ? 7.974 7.434 -23.970 1.00 90.44 92 GLU A C 1
ATOM 703 O O . GLU A 1 92 ? 8.493 6.329 -23.799 1.00 90.44 92 GLU A O 1
ATOM 708 N N . GLY A 1 93 ? 7.658 7.907 -25.178 1.00 88.62 93 GLY A N 1
ATOM 709 C CA . GLY A 1 93 ? 7.798 7.142 -26.416 1.00 88.62 93 GLY A CA 1
ATOM 710 C C . GLY A 1 93 ? 6.618 6.210 -26.705 1.00 88.62 93 GLY A C 1
ATOM 711 O O . GLY A 1 93 ? 5.643 6.145 -25.960 1.00 88.62 93 GLY A O 1
ATOM 712 N N . GLU A 1 94 ? 6.714 5.491 -27.822 1.00 86.56 94 GLU A N 1
ATOM 713 C CA . GLU A 1 94 ? 5.702 4.531 -28.264 1.00 86.56 94 GLU A CA 1
ATOM 714 C C . GLU A 1 94 ? 6.260 3.102 -28.152 1.00 86.56 94 GLU A C 1
ATOM 716 O O . GLU A 1 94 ? 7.257 2.773 -28.810 1.00 86.56 94 GLU A O 1
ATOM 721 N N . PRO A 1 95 ? 5.666 2.240 -27.306 1.00 86.25 95 PRO A N 1
ATOM 722 C CA . PRO A 1 95 ? 6.008 0.825 -27.267 1.00 86.25 95 PRO A CA 1
ATOM 723 C C . PRO A 1 95 ? 5.792 0.187 -28.644 1.00 86.25 95 PRO A C 1
ATOM 725 O O . PRO A 1 95 ? 4.723 0.313 -29.231 1.00 86.25 95 PRO A O 1
ATOM 728 N N . LYS A 1 96 ? 6.807 -0.515 -29.164 1.00 86.19 96 LYS A N 1
ATOM 729 C CA . LYS A 1 96 ? 6.731 -1.160 -30.491 1.00 86.19 96 LYS A CA 1
ATOM 730 C C . LYS A 1 96 ? 5.662 -2.250 -30.563 1.00 86.19 96 LYS A C 1
ATOM 732 O O . LYS A 1 96 ? 5.066 -2.461 -31.612 1.00 86.19 96 LYS A O 1
ATOM 737 N N . GLU A 1 97 ? 5.456 -2.941 -29.448 1.00 87.75 97 GLU A N 1
ATOM 738 C CA . GLU A 1 97 ? 4.487 -4.020 -29.306 1.00 87.75 97 GLU A CA 1
ATOM 739 C C . GLU A 1 97 ? 3.301 -3.542 -28.463 1.00 87.75 97 GLU A C 1
ATOM 741 O O . GLU A 1 97 ? 3.470 -2.755 -27.532 1.00 87.75 97 GLU A O 1
ATOM 746 N N . LYS A 1 98 ? 2.100 -4.056 -28.750 1.00 85.62 98 LYS A N 1
ATOM 747 C CA . LYS A 1 98 ? 0.874 -3.737 -27.986 1.00 85.62 98 LYS A CA 1
ATOM 748 C C . LYS A 1 98 ? 0.836 -4.386 -26.607 1.00 85.62 98 LYS A C 1
ATOM 750 O O . LYS A 1 98 ? 0.089 -3.967 -25.732 1.00 85.62 98 LYS A O 1
ATOM 755 N N . GLU A 1 99 ? 1.623 -5.427 -26.402 1.00 88.12 99 GLU A N 1
ATOM 756 C CA . GLU A 1 99 ? 1.801 -6.059 -25.107 1.00 88.12 99 GLU A CA 1
ATOM 757 C C . GLU A 1 99 ? 3.202 -6.648 -25.012 1.00 88.12 99 GLU A C 1
ATOM 759 O O . GLU A 1 99 ? 3.834 -6.965 -26.018 1.00 88.12 99 GLU A O 1
ATOM 764 N N . GLY A 1 100 ? 3.694 -6.796 -23.792 1.00 87.69 100 GLY A N 1
ATOM 765 C CA . GLY A 1 100 ? 4.990 -7.397 -23.545 1.00 87.69 100 GLY A CA 1
ATOM 766 C C . GLY A 1 100 ? 5.184 -7.744 -22.081 1.00 87.69 100 GLY A C 1
ATOM 767 O O . GLY A 1 100 ? 4.366 -7.430 -21.215 1.00 87.69 100 GLY A O 1
ATOM 768 N N . GLU A 1 101 ? 6.294 -8.406 -21.797 1.00 89.06 101 GLU A N 1
ATOM 769 C CA . GLU A 1 101 ? 6.761 -8.622 -20.437 1.00 89.06 101 GLU A CA 1
ATOM 770 C C . GLU A 1 101 ? 8.055 -7.840 -20.234 1.00 89.06 101 GLU A C 1
ATOM 772 O O . GLU A 1 101 ? 9.017 -7.994 -20.985 1.00 89.06 101 GLU A O 1
ATOM 777 N N . VAL A 1 102 ? 8.079 -7.008 -19.195 1.00 86.56 102 VAL A N 1
ATOM 778 C CA . VAL A 1 102 ? 9.311 -6.392 -18.714 1.00 86.56 102 VAL A CA 1
ATOM 779 C C . VAL A 1 102 ? 9.885 -7.293 -17.630 1.00 86.56 102 VAL A C 1
ATOM 781 O O . VAL A 1 102 ? 9.236 -7.570 -16.617 1.00 86.56 102 VAL A O 1
ATOM 784 N N . PHE A 1 103 ? 11.115 -7.739 -17.855 1.00 87.31 103 PHE A N 1
ATOM 785 C CA . PHE A 1 103 ? 11.869 -8.605 -16.960 1.00 87.31 103 PHE A CA 1
ATOM 786 C C . PHE A 1 103 ? 13.156 -7.908 -16.524 1.00 87.31 103 PHE A C 1
ATOM 788 O O . PHE A 1 103 ? 13.882 -7.358 -17.353 1.00 87.31 103 PHE A O 1
ATOM 795 N N . ASN A 1 104 ? 13.451 -7.945 -15.226 1.00 89.56 104 ASN A N 1
ATOM 796 C CA . ASN A 1 104 ? 14.725 -7.477 -14.694 1.00 89.56 104 ASN A CA 1
ATOM 797 C C . ASN A 1 104 ? 15.053 -8.154 -13.354 1.00 89.56 104 ASN A C 1
ATOM 799 O O . ASN A 1 104 ? 14.159 -8.619 -12.646 1.00 89.56 104 ASN A O 1
ATOM 803 N N . TYR A 1 105 ? 16.327 -8.154 -12.970 1.00 90.88 105 TYR A N 1
ATOM 804 C CA . TYR A 1 105 ? 16.749 -8.507 -11.617 1.00 90.88 105 TYR A CA 1
ATOM 805 C C . TYR A 1 105 ? 16.854 -7.241 -10.777 1.00 90.88 105 TYR A C 1
ATOM 807 O O . TYR A 1 105 ? 17.497 -6.270 -11.172 1.00 90.88 105 TYR A O 1
ATOM 815 N N . LEU A 1 106 ? 16.224 -7.246 -9.607 1.00 90.69 106 LEU A N 1
ATOM 816 C CA . LEU A 1 106 ? 16.217 -6.114 -8.691 1.00 90.69 106 LEU A CA 1
ATOM 817 C C . LEU A 1 106 ? 16.867 -6.501 -7.368 1.00 90.69 106 LEU A C 1
ATOM 819 O O . LEU A 1 106 ? 16.564 -7.549 -6.796 1.00 90.69 106 LEU A O 1
ATOM 823 N N . LYS A 1 107 ? 17.713 -5.620 -6.834 1.00 91.38 107 LYS A N 1
ATOM 824 C CA . LYS A 1 107 ? 18.236 -5.730 -5.468 1.00 91.38 107 LYS A CA 1
ATOM 825 C C . LYS A 1 107 ? 17.885 -4.502 -4.650 1.00 91.38 107 LYS A C 1
ATOM 827 O O . LYS A 1 107 ? 17.725 -3.406 -5.184 1.00 91.38 107 LYS A O 1
ATOM 832 N N . LYS A 1 108 ? 17.778 -4.677 -3.335 1.00 87.00 108 LYS A N 1
ATOM 833 C CA . LYS A 1 108 ? 17.530 -3.565 -2.416 1.00 87.00 108 LYS A CA 1
ATOM 834 C C . LYS A 1 108 ? 18.837 -2.821 -2.143 1.00 87.00 108 LYS A C 1
ATOM 836 O O . LYS A 1 108 ? 19.741 -3.369 -1.517 1.00 87.00 108 LYS A O 1
ATOM 841 N N . ASP A 1 109 ? 18.910 -1.564 -2.559 1.00 89.12 109 ASP A N 1
ATOM 842 C CA . ASP A 1 109 ? 19.935 -0.628 -2.112 1.00 89.12 109 ASP A CA 1
ATOM 843 C C . ASP A 1 109 ? 19.614 -0.216 -0.667 1.00 89.12 109 ASP A C 1
ATOM 845 O O . ASP A 1 109 ? 18.617 0.459 -0.396 1.00 89.12 109 ASP A O 1
ATOM 849 N N . LYS A 1 110 ? 20.444 -0.664 0.282 1.00 85.38 110 LYS A N 1
ATOM 850 C CA . LYS A 1 110 ? 20.260 -0.384 1.714 1.00 85.38 110 LYS A CA 1
ATOM 851 C C . LYS A 1 110 ? 20.519 1.079 2.071 1.00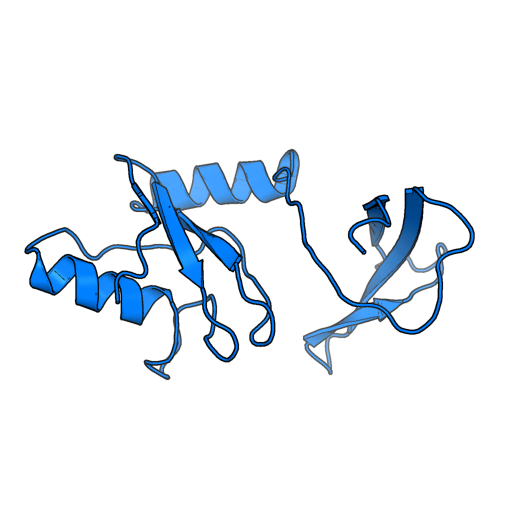 85.38 110 LYS A C 1
ATOM 853 O O . LYS A 1 110 ? 19.938 1.551 3.040 1.00 85.38 110 LYS A O 1
ATOM 858 N N . LEU A 1 111 ? 21.364 1.781 1.313 1.00 84.31 111 LEU A N 1
ATOM 859 C CA . LEU A 1 111 ? 21.694 3.183 1.573 1.00 84.31 111 LEU A CA 1
ATOM 860 C C . LEU A 1 111 ? 20.560 4.095 1.113 1.00 84.31 111 LEU A C 1
ATOM 862 O O . LEU A 1 111 ? 20.185 5.025 1.817 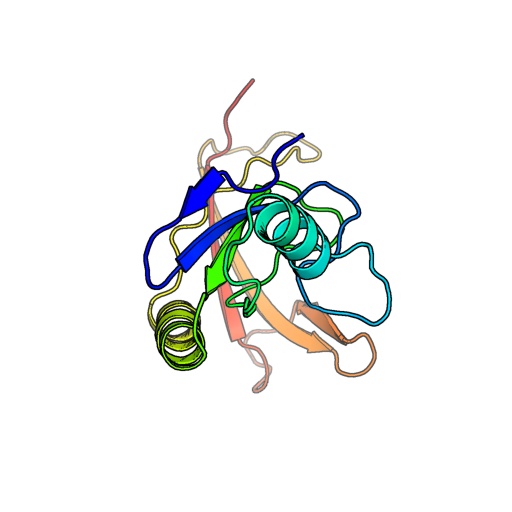1.00 84.31 111 LEU A O 1
ATOM 866 N N . ARG A 1 112 ? 19.986 3.800 -0.058 1.00 78.00 112 ARG A N 1
ATOM 867 C CA . ARG A 1 112 ? 18.900 4.601 -0.646 1.00 78.00 112 ARG A CA 1
ATOM 868 C C . ARG A 1 112 ? 17.503 4.118 -0.272 1.00 78.00 112 ARG A C 1
ATOM 870 O O . ARG A 1 112 ? 16.531 4.797 -0.571 1.00 78.00 112 ARG A O 1
ATOM 877 N N . SER A 1 113 ? 17.387 2.955 0.371 1.00 79.06 113 SER A N 1
ATOM 878 C CA . SER A 1 113 ? 16.107 2.297 0.673 1.00 79.06 113 SER A CA 1
ATOM 879 C C . SER A 1 113 ? 15.211 2.106 -0.561 1.00 79.06 113 SER A C 1
ATOM 881 O O . SER A 1 113 ? 13.990 2.203 -0.477 1.00 79.06 113 SER A O 1
ATOM 883 N N . MET A 1 114 ? 15.817 1.795 -1.710 1.00 81.31 114 MET A N 1
ATOM 884 C CA . MET A 1 114 ? 15.131 1.621 -2.996 1.00 81.31 114 MET A CA 1
ATOM 885 C C . MET A 1 114 ? 15.549 0.319 -3.679 1.00 81.31 114 MET A C 1
ATOM 887 O O . MET A 1 114 ? 16.594 -0.249 -3.368 1.00 81.31 114 MET A O 1
ATOM 891 N N . ALA A 1 115 ? 14.734 -0.165 -4.615 1.00 84.94 115 ALA A N 1
ATOM 892 C CA . ALA A 1 115 ? 15.129 -1.247 -5.508 1.00 84.94 115 ALA A CA 1
ATOM 893 C C . ALA A 1 115 ? 15.927 -0.679 -6.690 1.00 84.94 115 ALA A C 1
ATOM 895 O O . ALA A 1 115 ? 15.529 0.325 -7.277 1.00 84.94 115 ALA A O 1
ATOM 896 N N . VAL A 1 116 ? 17.038 -1.323 -7.037 1.00 88.56 116 VAL A N 1
ATOM 897 C CA . VAL A 1 116 ? 17.882 -0.967 -8.184 1.00 88.56 116 VAL A CA 1
ATOM 898 C C . VAL A 1 116 ? 18.099 -2.185 -9.073 1.00 88.56 116 VAL A C 1
ATOM 900 O O . VAL A 1 116 ? 18.105 -3.317 -8.580 1.00 88.56 116 VAL A O 1
ATOM 903 N N . SER A 1 117 ? 18.292 -1.951 -10.372 1.00 89.44 117 SER A N 1
ATOM 904 C CA . SER A 1 117 ? 18.659 -2.998 -11.329 1.00 89.44 117 SER A CA 1
ATOM 905 C C . SER A 1 117 ? 19.955 -3.691 -10.904 1.00 89.44 117 SER A C 1
ATOM 907 O O . SER A 1 117 ? 20.901 -3.050 -10.439 1.00 89.44 117 SER A O 1
ATOM 909 N N . ALA A 1 118 ? 19.996 -5.005 -11.070 1.00 89.25 118 ALA A N 1
ATOM 910 C CA . ALA A 1 118 ? 21.124 -5.854 -10.733 1.00 89.25 118 ALA A CA 1
ATOM 911 C C . ALA A 1 118 ? 21.392 -6.859 -11.856 1.00 89.25 118 ALA A C 1
ATOM 913 O O . ALA A 1 118 ? 20.555 -7.091 -12.725 1.00 89.25 118 ALA A O 1
ATOM 914 N N . LEU A 1 119 ? 22.578 -7.459 -11.831 1.00 87.44 119 LEU A N 1
ATOM 915 C CA . LEU A 1 119 ? 22.898 -8.583 -12.702 1.00 87.44 119 LEU A CA 1
ATOM 916 C C . LEU A 1 119 ? 22.281 -9.866 -12.139 1.00 87.44 119 LEU A C 1
ATOM 918 O O . LEU A 1 119 ? 22.175 -10.021 -10.924 1.00 87.44 119 LEU A O 1
ATOM 922 N N . ALA A 1 120 ? 21.965 -10.816 -13.021 1.00 85.12 120 ALA A N 1
ATOM 923 C CA . ALA A 1 120 ? 21.478 -12.144 -12.637 1.00 85.12 120 ALA A 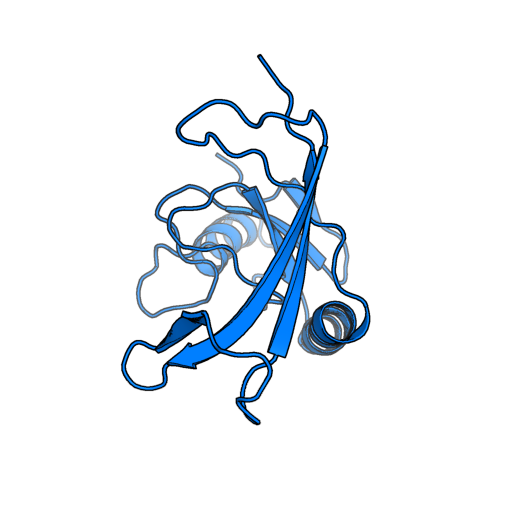CA 1
ATOM 924 C C . ALA A 1 120 ? 22.454 -12.906 -11.718 1.00 85.12 120 ALA A C 1
ATOM 926 O O . ALA A 1 120 ? 22.040 -13.751 -10.934 1.00 85.12 120 ALA A O 1
ATOM 927 N N . SER A 1 121 ? 23.755 -12.604 -11.812 1.00 87.75 121 SER A N 1
ATOM 928 C CA . SER A 1 121 ? 24.813 -13.208 -10.996 1.00 87.75 121 SER A CA 1
ATOM 929 C C . SER A 1 121 ? 24.897 -12.658 -9.567 1.00 87.75 121 SER A C 1
ATOM 931 O O . SER A 1 121 ? 25.644 -13.199 -8.753 1.00 87.75 121 SER A O 1
ATOM 933 N N . ASP A 1 122 ? 24.167 -11.588 -9.239 1.00 86.06 122 ASP A N 1
ATOM 934 C CA . ASP A 1 122 ? 24.144 -11.034 -7.887 1.00 86.06 122 ASP A CA 1
ATOM 935 C C . ASP A 1 122 ? 23.265 -11.911 -6.984 1.00 86.06 122 ASP A C 1
ATOM 937 O O . ASP A 1 122 ? 22.044 -11.943 -7.122 1.00 86.06 122 ASP A O 1
ATOM 941 N N . ALA A 1 123 ? 23.887 -12.596 -6.021 1.00 85.44 123 ALA A N 1
ATOM 942 C CA . ALA A 1 123 ? 23.211 -13.518 -5.104 1.00 85.44 123 ALA A CA 1
ATOM 943 C C . ALA A 1 123 ? 22.098 -12.867 -4.258 1.00 85.44 123 ALA A C 1
ATOM 945 O O . ALA A 1 123 ? 21.270 -13.567 -3.677 1.00 85.44 123 ALA A O 1
ATOM 946 N N . THR A 1 124 ? 22.083 -11.535 -4.154 1.00 85.94 124 THR A N 1
ATOM 947 C CA . THR A 1 124 ? 21.060 -10.789 -3.407 1.00 85.94 124 THR A CA 1
ATOM 948 C C . THR A 1 124 ? 19.937 -10.249 -4.287 1.00 85.94 124 THR A C 1
ATOM 950 O O . THR A 1 124 ? 18.959 -9.701 -3.765 1.00 85.94 124 THR A O 1
ATOM 953 N N . ALA A 1 125 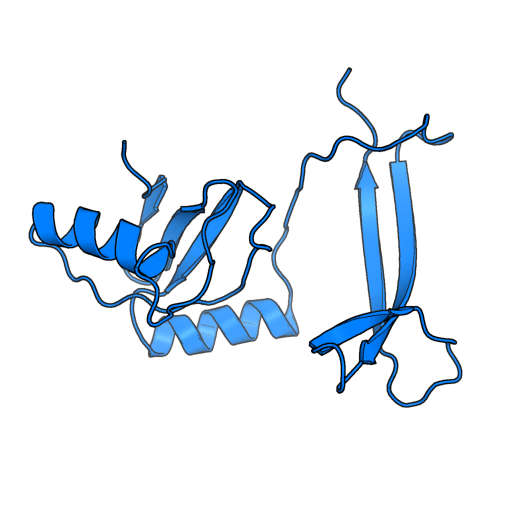? 20.063 -10.383 -5.607 1.00 86.38 125 ALA A N 1
ATOM 954 C CA . ALA A 1 125 ? 19.052 -9.939 -6.543 1.00 86.38 125 ALA A CA 1
ATOM 955 C C . ALA A 1 125 ? 17.889 -10.930 -6.621 1.00 86.38 125 ALA A C 1
ATOM 957 O O . ALA A 1 125 ? 18.045 -12.143 -6.493 1.00 86.38 125 ALA A O 1
ATOM 958 N N . LYS A 1 126 ? 16.695 -10.387 -6.839 1.00 84.69 126 LYS A N 1
ATOM 959 C CA . LYS A 1 126 ? 15.474 -11.152 -7.063 1.00 84.69 126 LYS A CA 1
ATOM 960 C C . LYS A 1 126 ? 14.930 -10.838 -8.440 1.00 84.69 126 LYS A C 1
ATOM 962 O O . LYS A 1 126 ? 14.972 -9.695 -8.891 1.00 84.69 126 LYS A O 1
ATOM 967 N N . GLU A 1 127 ? 14.404 -11.862 -9.085 1.00 86.44 127 GLU A N 1
ATOM 968 C CA . GLU A 1 127 ? 13.724 -11.734 -10.362 1.00 86.44 127 GLU A CA 1
ATOM 969 C C . GLU A 1 127 ? 12.427 -10.929 -10.211 1.00 86.44 127 GLU A C 1
ATOM 971 O O . GLU A 1 127 ? 11.638 -11.150 -9.288 1.00 86.44 127 GLU A O 1
ATOM 976 N N . ALA A 1 128 ? 12.210 -9.986 -11.125 1.00 81.56 128 ALA A N 1
ATOM 977 C CA . ALA A 1 128 ? 11.003 -9.186 -11.209 1.00 81.56 128 ALA A CA 1
ATOM 978 C C . ALA A 1 128 ? 10.462 -9.224 -12.641 1.00 81.56 128 ALA A C 1
ATOM 980 O O . ALA A 1 128 ? 11.088 -8.720 -13.575 1.00 81.56 128 ALA A O 1
ATOM 981 N N . ARG A 1 129 ? 9.265 -9.799 -12.789 1.00 80.25 129 ARG A N 1
ATOM 982 C CA . ARG A 1 129 ? 8.497 -9.829 -14.035 1.00 80.25 129 ARG A CA 1
ATOM 983 C C . ARG A 1 129 ? 7.215 -9.027 -13.907 1.00 80.25 129 ARG A C 1
ATOM 985 O O . ARG A 1 129 ? 6.503 -9.107 -12.895 1.00 80.25 129 ARG A O 1
ATOM 992 N N . ARG A 1 130 ? 6.914 -8.245 -14.940 1.00 77.94 130 ARG A N 1
ATOM 993 C CA . ARG A 1 130 ? 5.651 -7.521 -15.080 1.00 77.94 130 ARG A CA 1
ATOM 994 C C . ARG A 1 130 ? 5.178 -7.603 -16.520 1.00 77.94 130 ARG A C 1
ATOM 996 O O . ARG A 1 130 ? 5.816 -7.050 -17.413 1.00 77.94 130 ARG A O 1
ATOM 1003 N N . ARG A 1 131 ? 4.025 -8.239 -16.720 1.00 77.50 131 ARG A N 1
ATOM 1004 C CA . ARG A 1 131 ? 3.270 -8.102 -17.961 1.00 77.50 131 ARG A CA 1
ATOM 1005 C C . ARG A 1 131 ? 2.745 -6.672 -18.061 1.00 77.50 131 ARG A C 1
ATOM 1007 O O . ARG A 1 131 ? 2.217 -6.141 -17.085 1.00 77.50 131 ARG A O 1
ATOM 1014 N N . GLN A 1 132 ? 2.911 -6.065 -19.223 1.00 74.56 132 GLN A N 1
ATOM 1015 C CA . GLN A 1 132 ? 2.395 -4.748 -19.557 1.00 74.56 132 GLN A CA 1
ATOM 1016 C C . GLN A 1 132 ? 1.569 -4.888 -20.831 1.00 74.56 132 GLN A C 1
ATOM 1018 O O . GLN A 1 132 ? 2.046 -5.417 -21.833 1.00 74.56 132 GLN A O 1
ATOM 1023 N N . MET A 1 133 ? 0.318 -4.447 -20.774 1.00 69.75 133 MET A N 1
ATOM 1024 C CA . MET A 1 133 ? -0.445 -4.154 -21.979 1.00 69.75 133 MET A CA 1
ATOM 1025 C C . MET A 1 133 ? -0.308 -2.664 -22.256 1.00 69.75 133 MET A C 1
ATOM 1027 O O . MET A 1 133 ? -0.512 -1.838 -21.367 1.00 69.75 133 MET A O 1
ATOM 1031 N N . TYR A 1 134 ? 0.054 -2.335 -23.486 1.00 68.62 134 TYR A N 1
ATOM 1032 C CA . TYR A 1 134 ? 0.181 -0.977 -23.973 1.00 68.62 134 TYR A CA 1
ATOM 1033 C C . TYR A 1 134 ? -1.061 -0.661 -24.802 1.00 68.62 134 TYR A C 1
ATOM 1035 O O . TYR A 1 134 ? -1.256 -1.187 -25.897 1.00 68.62 134 TYR A O 1
ATOM 1043 N N . GLY A 1 135 ? -1.936 0.177 -24.253 1.00 56.44 135 GLY A N 1
ATOM 1044 C CA . GLY A 1 135 ? -3.137 0.605 -24.956 1.00 56.44 135 GLY A CA 1
ATOM 1045 C C . GLY A 1 135 ? -4.165 1.251 -24.044 1.00 56.44 135 GLY A C 1
ATOM 1046 O O . GLY A 1 135 ? -4.861 0.549 -23.328 1.00 56.44 135 GLY A O 1
ATOM 1047 N N . TYR A 1 136 ? -4.243 2.576 -24.117 1.00 45.81 136 TYR A N 1
ATOM 1048 C CA . TYR A 1 136 ? -5.460 3.381 -24.263 1.00 45.81 136 TYR A CA 1
ATOM 1049 C C . TYR A 1 136 ? -4.978 4.702 -24.880 1.00 45.81 136 TYR A C 1
ATOM 1051 O O . TYR A 1 136 ? -4.204 5.422 -24.248 1.00 45.81 136 TYR A O 1
ATOM 1059 N N . ALA A 1 137 ? -5.348 4.941 -26.140 1.00 40.00 137 ALA A N 1
ATOM 1060 C CA . ALA A 1 137 ? -5.317 6.267 -26.753 1.00 40.00 137 ALA A CA 1
ATOM 1061 C C . ALA A 1 137 ? -6.630 6.982 -26.420 1.00 40.00 137 ALA A C 1
ATOM 1063 O O . ALA A 1 137 ? -7.667 6.275 -26.381 1.00 40.00 137 ALA A O 1
#

Sequence (137 aa):
MSYTVAKCREALIAYKPVGVLSEHSEDENNIVSLVCKELSALGEPTELYTVHRLDRAVSGLLVLARTKSAAQKLSRLVSEEGFGKEYLALVEGEPKEKEGEVFNYLKKDKLRSMAVSALASDATAKEARRRQMYGYA